Protein AF-A0A2V8C4V2-F1 (afdb_monomer_lite)

Foldseek 3Di:
DDDDDDDDDDDDPPPDDPVVVVVDDCVLVVLLVVLLVVLVCCVVVCVVVVVLVVLCVVLVVQCAQALSNLLSLLQSLLVQLQVSLELCSSLVSNLVVLLVSCVVVVWQSVLSSVSSSLSLVQALDQSSDSVSSVCVVVPVDHSVCSNVVSVVSSVVSSVVSSCCRNPPQVVVPHGD

Sequence (176 aa):
MVEGRDSRRGADVGVLDADDVRKINYLPIFFVAAAVSLSNVLAQSKALDVLTTILFNWIQPFIGTGWMSALVLYWAAFLYHIVIGNEIAMLATSIPPLMTYAKQHAIDPLALGMIWTFGAGPKIFMYESAVLVVGYSYGYFDNKDLLKVGALLSIVTALILLVLVPFYWPLIGLGR

Secondary structure (DSSP, 8-state):
---------SS--TT--TTGGGGS--HHHHHHHHHHHHHHHHHHTTHHHHHHHHHHHHHGGG-SSSHHHHHHHHHHHHHHHHHH--HHHHHHHHHHHHHHHHHHTT--HHHHHHHHHHHTS--SSGGG-HHHHHHHHTTS--HHHHHHHHHHHHHHHHHHHHHIIIIIGGGGT---

Structure (mmCIF, N/CA/C/O backbone):
data_AF-A0A2V8C4V2-F1
#
_entry.id   AF-A0A2V8C4V2-F1
#
loop_
_atom_site.group_PDB
_atom_site.id
_atom_site.type_symbol
_atom_site.label_atom_id
_atom_site.label_alt_id
_atom_site.label_comp_id
_atom_site.label_asym_id
_atom_site.label_entity_id
_atom_site.label_seq_id
_atom_site.pdbx_PDB_ins_code
_atom_site.Cartn_x
_atom_site.Cartn_y
_atom_site.Cartn_z
_atom_site.occupancy
_atom_site.B_iso_or_equiv
_atom_site.auth_seq_id
_atom_site.auth_comp_id
_atom_site.auth_asym_id
_atom_site.auth_atom_id
_atom_site.pdbx_PDB_model_num
ATOM 1 N N . MET A 1 1 ? 48.054 -35.249 -36.873 1.00 37.78 1 MET A N 1
ATOM 2 C CA . MET A 1 1 ? 49.250 -34.947 -36.064 1.00 37.78 1 MET A CA 1
ATOM 3 C C . MET A 1 1 ? 48.856 -33.833 -35.104 1.00 37.78 1 MET A C 1
ATOM 5 O O . MET A 1 1 ? 48.599 -32.744 -35.586 1.00 37.78 1 MET A O 1
ATOM 9 N N . VAL A 1 2 ? 48.728 -34.183 -33.812 1.00 41.31 2 VAL A N 1
ATOM 10 C CA . VAL A 1 2 ? 48.648 -33.319 -32.605 1.00 41.31 2 VAL A CA 1
ATOM 11 C C . VAL A 1 2 ? 47.441 -32.358 -32.558 1.00 41.31 2 VAL A C 1
ATOM 13 O O . VAL A 1 2 ? 47.410 -31.355 -33.252 1.00 41.31 2 VAL A O 1
ATOM 16 N N . GLU A 1 3 ? 46.309 -32.693 -31.932 1.00 43.81 3 GLU A N 1
ATOM 17 C CA . GLU A 1 3 ? 46.037 -32.783 -30.480 1.00 43.81 3 GLU A CA 1
ATOM 18 C C . GLU A 1 3 ? 46.341 -31.494 -29.696 1.00 43.81 3 GLU A C 1
ATOM 20 O O . GLU A 1 3 ? 47.487 -31.121 -29.489 1.00 43.81 3 GLU A O 1
ATOM 25 N N . GLY A 1 4 ? 45.278 -30.843 -29.224 1.00 44.47 4 GLY A N 1
ATOM 26 C CA . GLY A 1 4 ? 45.322 -29.702 -28.313 1.00 44.47 4 GLY A CA 1
ATOM 27 C C . GLY A 1 4 ? 44.009 -29.607 -27.547 1.00 44.47 4 GLY A C 1
ATOM 28 O O . GLY A 1 4 ? 43.216 -28.695 -27.757 1.00 44.47 4 GLY A O 1
ATOM 29 N N . ARG A 1 5 ? 43.743 -30.630 -26.730 1.00 50.38 5 ARG A N 1
ATOM 30 C CA . ARG A 1 5 ? 42.609 -30.707 -25.809 1.00 50.38 5 ARG A CA 1
ATOM 31 C C . ARG A 1 5 ? 42.924 -29.909 -24.535 1.00 50.38 5 ARG A C 1
ATOM 33 O O . ARG A 1 5 ? 43.974 -30.115 -23.943 1.00 50.38 5 ARG A O 1
ATOM 40 N N . ASP A 1 6 ? 41.926 -29.136 -24.108 1.00 57.12 6 ASP A N 1
ATOM 41 C CA . ASP A 1 6 ? 41.600 -28.740 -22.727 1.00 57.12 6 ASP A CA 1
ATOM 42 C C . ASP A 1 6 ? 42.496 -27.697 -22.020 1.00 57.12 6 ASP A C 1
ATOM 44 O O . ASP A 1 6 ? 43.709 -27.850 -21.908 1.00 57.12 6 ASP A O 1
ATOM 48 N N . SER A 1 7 ? 41.860 -26.645 -21.480 1.00 49.91 7 SER A N 1
ATOM 49 C CA . SER A 1 7 ? 42.026 -26.218 -20.071 1.00 49.91 7 SER A CA 1
ATOM 50 C C . SER A 1 7 ? 41.566 -24.781 -19.777 1.00 49.91 7 SER A C 1
ATOM 52 O O . SER A 1 7 ? 42.335 -23.992 -19.242 1.00 49.91 7 SER A O 1
ATOM 54 N N . ARG A 1 8 ? 40.291 -24.433 -20.013 1.00 51.28 8 ARG A N 1
ATOM 55 C CA . ARG A 1 8 ? 39.586 -23.429 -19.177 1.00 51.28 8 ARG A CA 1
ATOM 56 C C . ARG A 1 8 ? 38.126 -23.824 -18.983 1.00 51.28 8 ARG A C 1
ATOM 58 O O . ARG A 1 8 ? 37.210 -23.256 -19.555 1.00 51.28 8 ARG A O 1
ATOM 65 N N . ARG A 1 9 ? 37.941 -24.856 -18.160 1.00 56.09 9 ARG A N 1
ATOM 66 C CA . ARG A 1 9 ? 36.661 -25.201 -17.542 1.00 56.09 9 ARG A CA 1
ATOM 67 C C . ARG A 1 9 ? 36.330 -24.150 -16.486 1.00 56.09 9 ARG A C 1
ATOM 69 O O . ARG A 1 9 ? 37.099 -23.980 -15.543 1.00 56.09 9 ARG A O 1
ATOM 76 N N . GLY A 1 10 ? 35.183 -23.497 -16.630 1.00 45.41 10 GLY A N 1
ATOM 77 C CA . GLY A 1 10 ? 34.628 -22.623 -15.602 1.00 45.41 10 GLY A CA 1
ATOM 78 C C . GLY A 1 10 ? 33.383 -21.880 -16.077 1.00 45.41 10 GLY A C 1
ATOM 79 O O . GLY A 1 10 ? 33.480 -20.703 -16.376 1.00 45.41 10 GLY A O 1
ATOM 80 N N . ALA A 1 11 ? 32.240 -22.576 -16.089 1.00 49.97 11 ALA A N 1
ATOM 81 C CA . ALA A 1 11 ? 30.874 -22.037 -16.208 1.00 49.97 11 ALA A CA 1
ATOM 82 C C . ALA A 1 11 ? 30.272 -21.707 -17.597 1.00 49.97 11 ALA A C 1
ATOM 84 O O . ALA A 1 11 ? 29.218 -21.082 -17.638 1.00 49.97 11 ALA A O 1
ATOM 85 N N . ASP A 1 12 ? 30.806 -22.210 -18.714 1.00 47.91 12 ASP A N 1
ATOM 86 C CA . ASP A 1 12 ? 30.166 -22.020 -20.030 1.00 47.91 12 ASP A CA 1
ATOM 87 C C . ASP A 1 12 ? 29.252 -23.195 -20.411 1.00 47.91 12 ASP A C 1
ATOM 89 O O . ASP A 1 12 ? 29.639 -24.118 -21.131 1.00 47.91 12 ASP A O 1
ATOM 93 N N . VAL A 1 13 ? 27.990 -23.151 -19.980 1.00 59.25 13 VAL A N 1
ATOM 94 C CA . VAL A 1 13 ? 26.931 -23.665 -20.860 1.00 59.25 13 VAL A CA 1
ATOM 95 C C . VAL A 1 13 ? 26.786 -22.570 -21.917 1.00 59.25 13 VAL A C 1
ATOM 97 O O . VAL A 1 13 ? 26.199 -21.539 -21.614 1.00 59.25 13 VAL A O 1
ATOM 100 N N . GLY A 1 14 ? 27.420 -22.733 -23.087 1.00 60.81 14 GLY A N 1
ATOM 101 C CA . GLY A 1 14 ? 27.550 -21.728 -24.161 1.00 60.81 14 GLY A CA 1
ATOM 102 C C . GLY A 1 14 ? 26.227 -21.302 -24.809 1.00 60.81 14 GLY A C 1
ATOM 103 O O . GLY A 1 14 ? 26.003 -21.528 -25.992 1.00 60.81 14 GLY A O 1
ATOM 104 N N . VAL A 1 15 ? 25.335 -20.737 -24.002 1.00 72.25 15 VAL A N 1
ATOM 105 C CA . VAL A 1 15 ? 23.966 -20.328 -24.332 1.00 72.25 15 VAL A CA 1
ATOM 106 C C . VAL A 1 15 ? 23.866 -18.807 -24.427 1.00 72.25 15 VAL A C 1
ATOM 108 O O . VAL A 1 15 ? 22.979 -18.317 -25.113 1.00 72.25 15 VAL A O 1
ATOM 111 N N . LEU A 1 16 ? 24.760 -18.072 -23.756 1.00 74.38 16 LEU A N 1
ATOM 112 C CA . LEU A 1 16 ? 24.800 -16.612 -23.751 1.00 74.38 16 LEU A CA 1
ATOM 113 C C . LEU A 1 16 ? 26.239 -16.127 -23.941 1.00 74.38 16 LEU A C 1
ATOM 115 O O . LEU A 1 16 ? 27.149 -16.633 -23.282 1.00 74.38 16 LEU A O 1
ATOM 119 N N . ASP A 1 17 ? 26.432 -15.137 -24.806 1.00 85.44 17 ASP A N 1
ATOM 120 C CA . ASP A 1 17 ? 27.702 -14.441 -25.006 1.00 85.44 17 ASP A CA 1
ATOM 121 C C . ASP A 1 17 ? 27.648 -12.985 -24.494 1.00 85.44 17 ASP A C 1
ATOM 123 O O . ASP A 1 17 ? 26.621 -12.473 -24.041 1.00 85.44 17 ASP A O 1
ATOM 127 N N . ALA A 1 18 ? 28.789 -12.294 -24.515 1.00 81.75 18 ALA A N 1
ATOM 128 C CA . ALA A 1 18 ? 28.855 -10.894 -24.093 1.00 81.75 18 ALA A CA 1
ATOM 129 C C . ALA A 1 18 ? 28.066 -9.946 -25.021 1.00 81.75 18 ALA A C 1
ATOM 131 O O . ALA A 1 18 ? 27.698 -8.844 -24.604 1.00 81.75 18 ALA A O 1
ATOM 132 N N . ASP A 1 19 ? 27.794 -10.351 -26.263 1.00 82.69 19 ASP A N 1
ATOM 133 C CA . ASP A 1 19 ? 26.998 -9.576 -27.210 1.00 82.69 19 ASP A CA 1
ATOM 134 C C . ASP A 1 19 ? 25.491 -9.698 -26.914 1.00 82.69 19 ASP 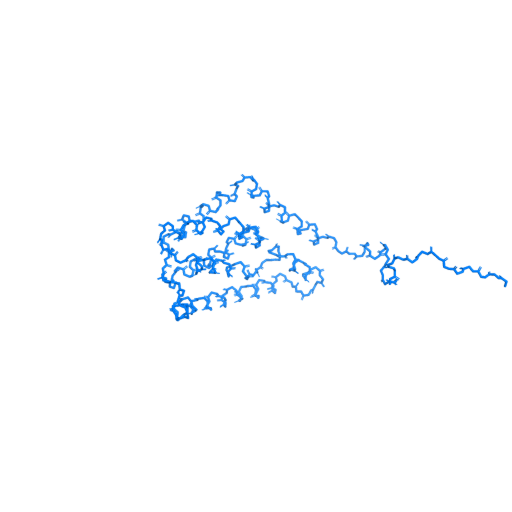A C 1
ATOM 136 O O . ASP A 1 19 ? 24.743 -8.749 -27.173 1.00 82.69 19 ASP A O 1
ATOM 140 N N . ASP A 1 20 ? 25.034 -10.782 -26.280 1.00 83.38 20 ASP A N 1
ATOM 141 C CA . ASP A 1 20 ? 23.652 -10.942 -25.808 1.00 83.38 20 ASP A CA 1
ATOM 142 C C . ASP A 1 20 ? 23.272 -9.924 -24.729 1.00 83.38 20 ASP A C 1
ATOM 144 O O . ASP A 1 20 ? 22.143 -9.430 -24.703 1.00 83.38 20 ASP A O 1
ATOM 148 N N . VAL A 1 21 ? 24.233 -9.510 -23.899 1.00 81.81 21 VAL A N 1
ATOM 149 C CA . VAL A 1 21 ? 24.037 -8.445 -22.902 1.00 81.81 21 VAL A CA 1
ATOM 150 C C . VAL A 1 21 ? 23.628 -7.132 -23.578 1.00 81.81 21 VAL A C 1
ATOM 152 O O . VAL A 1 21 ? 22.799 -6.388 -23.052 1.00 81.81 21 VAL A O 1
ATOM 155 N N . ARG A 1 22 ? 24.128 -6.844 -24.787 1.00 81.75 22 ARG A N 1
ATOM 156 C CA . ARG A 1 22 ? 23.751 -5.626 -25.530 1.00 81.75 22 ARG A CA 1
ATOM 157 C C . ARG A 1 22 ? 22.308 -5.648 -26.039 1.00 81.75 22 ARG A C 1
ATOM 159 O O . ARG A 1 22 ? 21.782 -4.590 -26.368 1.00 81.75 22 ARG A O 1
ATOM 166 N N . LYS A 1 23 ? 21.670 -6.821 -26.099 1.00 83.69 23 LYS A N 1
ATOM 167 C CA . LYS A 1 23 ? 20.286 -6.995 -26.574 1.00 83.69 23 LYS A CA 1
ATOM 168 C C . LYS A 1 23 ? 19.247 -6.764 -25.470 1.00 83.69 23 LYS A C 1
ATOM 170 O O . LYS A 1 23 ? 18.054 -6.727 -25.760 1.00 83.69 23 LYS A O 1
ATOM 175 N N . ILE A 1 24 ? 19.678 -6.606 -24.216 1.00 84.81 24 ILE A N 1
ATOM 176 C CA . ILE A 1 24 ? 18.788 -6.336 -23.083 1.00 84.81 24 ILE A CA 1
ATOM 177 C C . ILE A 1 24 ? 18.182 -4.934 -23.224 1.00 84.81 24 ILE A C 1
ATOM 179 O O . ILE A 1 24 ? 18.874 -3.962 -23.525 1.00 84.81 24 ILE A O 1
ATOM 183 N N . ASN A 1 25 ? 16.883 -4.806 -22.954 1.00 77.8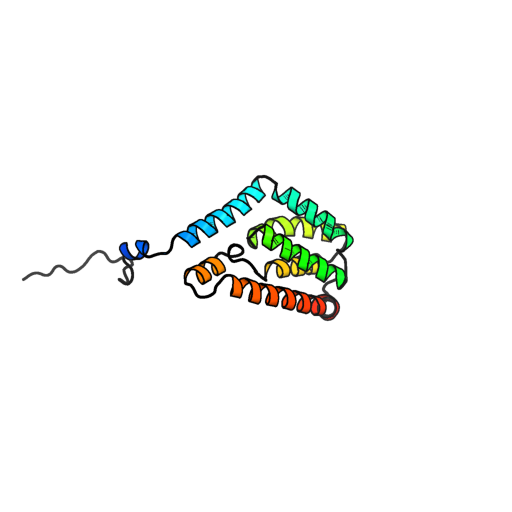1 25 ASN A N 1
ATOM 184 C CA . ASN A 1 25 ? 16.264 -3.498 -22.785 1.00 77.81 25 ASN A CA 1
ATOM 185 C C . ASN A 1 25 ? 16.675 -2.930 -21.418 1.00 77.81 25 ASN A C 1
ATOM 187 O O . ASN A 1 25 ? 16.242 -3.437 -20.386 1.00 77.81 25 ASN A O 1
ATOM 191 N N . TYR A 1 26 ? 17.526 -1.903 -21.405 1.00 83.12 26 TYR A N 1
ATOM 192 C CA . TYR A 1 26 ? 18.060 -1.297 -20.176 1.00 83.12 26 TYR A CA 1
ATOM 193 C C . TYR A 1 26 ? 17.147 -0.244 -19.550 1.00 83.12 26 TYR A C 1
ATOM 195 O O . TYR A 1 26 ? 17.257 0.043 -18.358 1.00 83.12 26 TYR A O 1
ATOM 203 N N . LEU A 1 27 ? 16.232 0.328 -20.334 1.00 76.19 27 LEU A N 1
ATOM 204 C CA . LEU A 1 27 ? 15.267 1.321 -19.859 1.00 76.19 27 LEU A CA 1
ATOM 205 C C . LEU A 1 27 ? 14.504 0.896 -18.581 1.00 76.19 27 LEU A C 1
ATOM 207 O O . LEU A 1 27 ? 14.402 1.712 -17.665 1.00 76.19 27 LEU A O 1
ATOM 211 N N . PRO A 1 28 ? 14.029 -0.356 -18.448 1.00 69.81 28 PRO A N 1
ATOM 212 C CA . PRO A 1 28 ? 13.308 -0.839 -17.274 1.00 69.81 28 PRO A CA 1
ATOM 213 C C . PRO A 1 28 ? 14.205 -0.882 -16.034 1.00 69.81 28 PRO A C 1
ATOM 215 O O . PRO A 1 28 ? 13.774 -0.532 -14.940 1.00 69.81 28 PRO A O 1
ATOM 218 N N . ILE A 1 29 ? 15.476 -1.258 -16.214 1.00 78.56 29 ILE A N 1
ATOM 219 C CA . ILE A 1 29 ? 16.474 -1.320 -15.140 1.00 78.56 29 ILE A CA 1
ATOM 220 C C . ILE A 1 29 ? 16.713 0.084 -14.578 1.00 78.56 29 ILE A C 1
ATOM 222 O O . ILE A 1 29 ? 16.630 0.286 -13.367 1.00 78.56 29 ILE A O 1
ATOM 226 N N . PHE A 1 30 ? 16.950 1.068 -15.450 1.00 82.56 30 PHE A N 1
ATOM 227 C CA . PHE A 1 30 ? 17.148 2.457 -15.029 1.00 82.56 30 PHE A CA 1
ATOM 228 C C . PHE A 1 30 ? 15.894 3.062 -14.400 1.00 82.56 30 PHE A C 1
ATOM 230 O O . PHE A 1 30 ? 15.998 3.779 -13.408 1.00 82.56 30 PHE A O 1
ATOM 237 N N . PHE A 1 31 ? 14.717 2.753 -14.940 1.00 75.31 31 PHE A N 1
ATOM 238 C CA . PHE A 1 31 ? 13.453 3.241 -14.405 1.00 75.31 31 PHE A CA 1
ATOM 239 C C . PHE A 1 31 ? 13.182 2.715 -12.990 1.00 75.31 31 PHE A C 1
ATOM 241 O O . PHE A 1 31 ? 12.903 3.509 -12.093 1.00 75.31 31 PHE A O 1
ATOM 248 N N . VAL A 1 32 ? 13.340 1.404 -12.760 1.00 72.06 32 VAL A N 1
ATOM 249 C CA . VAL A 1 32 ? 13.207 0.806 -11.419 1.00 72.06 32 VAL A CA 1
ATOM 250 C C . VAL A 1 32 ? 14.240 1.398 -10.467 1.00 72.06 32 VAL A C 1
ATOM 252 O O . VAL A 1 32 ? 13.887 1.806 -9.364 1.00 72.06 32 VAL A O 1
ATOM 255 N N . ALA A 1 33 ? 15.504 1.488 -10.889 1.00 79.00 33 ALA A N 1
ATOM 256 C CA . ALA A 1 33 ? 16.559 2.059 -10.060 1.00 79.00 33 ALA A CA 1
ATOM 257 C C . ALA A 1 33 ? 16.248 3.510 -9.659 1.00 79.00 33 ALA A C 1
ATOM 259 O O . ALA A 1 33 ? 16.424 3.872 -8.497 1.00 79.00 33 ALA A O 1
ATOM 260 N N . ALA A 1 34 ? 15.739 4.326 -10.586 1.00 79.75 34 ALA A N 1
ATOM 261 C CA . ALA A 1 34 ? 15.345 5.705 -10.319 1.00 79.75 34 ALA A CA 1
ATOM 262 C C . ALA A 1 34 ? 14.130 5.798 -9.382 1.00 79.75 34 ALA A C 1
ATOM 264 O O . ALA A 1 34 ? 14.175 6.569 -8.425 1.00 79.75 34 ALA A O 1
ATOM 265 N N . ALA A 1 35 ? 13.082 5.001 -9.615 1.00 69.88 35 ALA A N 1
ATOM 266 C CA . ALA A 1 35 ? 11.884 4.981 -8.774 1.00 69.88 35 ALA A CA 1
ATOM 267 C C . ALA A 1 35 ? 12.219 4.566 -7.331 1.00 69.88 35 ALA A C 1
ATOM 269 O O . ALA A 1 35 ? 11.901 5.290 -6.392 1.00 69.88 35 ALA A O 1
ATOM 270 N N . VAL A 1 36 ? 12.962 3.467 -7.156 1.00 74.81 36 VAL A N 1
ATOM 271 C CA . VAL A 1 36 ? 13.407 2.989 -5.835 1.00 74.81 36 VAL A CA 1
ATOM 272 C C . VAL A 1 36 ? 14.346 3.996 -5.165 1.00 74.81 36 VAL A C 1
ATOM 274 O O . VAL A 1 36 ? 14.244 4.240 -3.962 1.00 74.81 36 VAL A O 1
ATOM 277 N N . SER A 1 37 ? 15.256 4.610 -5.928 1.00 80.88 37 SER A N 1
ATOM 278 C CA . SER A 1 37 ? 16.152 5.649 -5.413 1.00 80.88 37 SER A CA 1
ATOM 279 C C . SER A 1 37 ? 15.376 6.869 -4.913 1.00 80.88 37 SER A C 1
ATOM 281 O O . SER A 1 37 ? 15.646 7.347 -3.813 1.00 80.88 37 SER A O 1
ATOM 283 N N . LEU A 1 38 ? 14.363 7.330 -5.655 1.00 80.12 38 LEU A N 1
ATOM 284 C CA . LEU A 1 38 ? 13.499 8.431 -5.231 1.00 80.12 38 LEU A CA 1
ATOM 285 C C . LEU A 1 38 ? 12.795 8.107 -3.907 1.00 80.12 38 LEU A C 1
ATOM 287 O O . LEU A 1 38 ? 12.855 8.920 -2.984 1.00 80.12 38 LEU A O 1
ATOM 291 N N . SER A 1 39 ? 12.211 6.913 -3.767 1.00 69.19 39 SER A N 1
ATOM 292 C CA . SER A 1 39 ? 11.591 6.473 -2.507 1.00 69.19 39 SER A CA 1
ATOM 293 C C . SER A 1 39 ? 12.596 6.477 -1.343 1.00 69.19 39 SER A C 1
ATOM 295 O O . SER A 1 39 ? 12.273 6.928 -0.243 1.00 69.19 39 SER A O 1
ATOM 297 N N . ASN A 1 40 ? 13.842 6.054 -1.583 1.00 73.94 40 ASN A N 1
ATOM 298 C CA . ASN A 1 40 ? 14.908 6.071 -0.576 1.00 73.94 40 ASN A CA 1
ATOM 299 C C . ASN A 1 40 ? 15.361 7.492 -0.209 1.00 73.94 40 ASN A C 1
ATOM 301 O O . ASN A 1 40 ? 15.616 7.770 0.963 1.00 73.94 40 ASN A O 1
ATOM 305 N N . VAL A 1 41 ? 15.438 8.408 -1.177 1.00 83.31 41 VAL A N 1
ATOM 306 C CA . VAL A 1 41 ? 15.738 9.825 -0.920 1.00 83.31 41 VAL A CA 1
ATOM 307 C C . VAL A 1 41 ? 14.626 10.460 -0.089 1.00 83.31 41 VAL A C 1
ATOM 309 O O . VAL A 1 41 ? 14.915 11.186 0.865 1.00 83.31 41 VAL A O 1
ATOM 312 N N . LEU A 1 42 ? 13.357 10.156 -0.380 1.00 75.19 42 LEU A N 1
ATOM 313 C CA . LEU A 1 42 ? 12.233 10.606 0.442 1.00 75.19 42 LEU A CA 1
ATOM 314 C C . LEU A 1 42 ? 12.363 10.093 1.886 1.00 75.19 42 LEU A C 1
ATOM 316 O O . LEU A 1 42 ? 12.069 10.836 2.824 1.00 75.19 42 LEU A O 1
ATOM 320 N N . ALA A 1 43 ? 12.825 8.851 2.073 1.00 72.00 43 ALA A N 1
ATOM 321 C CA . ALA A 1 43 ? 13.058 8.275 3.397 1.00 72.00 43 ALA A CA 1
ATOM 322 C C . ALA A 1 43 ? 14.176 9.004 4.149 1.00 72.00 43 ALA A C 1
ATOM 324 O O . ALA A 1 43 ? 13.986 9.452 5.277 1.00 72.00 43 ALA A O 1
ATOM 325 N N . GLN A 1 44 ? 15.332 9.177 3.506 1.00 79.38 44 GLN A N 1
ATOM 326 C CA . GLN A 1 44 ? 16.508 9.804 4.117 1.00 79.38 44 GLN A CA 1
ATOM 327 C C . GLN A 1 44 ? 16.301 11.294 4.414 1.00 79.38 44 GLN A C 1
ATOM 329 O O . GLN A 1 44 ? 16.805 11.804 5.412 1.00 79.38 44 GLN A O 1
ATOM 334 N N . SER A 1 45 ? 15.540 11.994 3.572 1.00 84.44 45 SER A N 1
ATOM 335 C CA . SER A 1 45 ? 15.246 13.425 3.732 1.00 84.44 45 SER A CA 1
ATOM 336 C C . SER A 1 45 ? 14.180 13.733 4.789 1.00 84.44 45 SER A C 1
ATOM 338 O O . SER A 1 45 ? 13.875 14.905 5.005 1.00 84.44 45 SER A O 1
ATOM 340 N N . LYS A 1 46 ? 13.592 12.714 5.434 1.00 81.25 46 LYS A N 1
ATOM 341 C CA . LYS A 1 46 ? 12.411 12.830 6.311 1.00 81.25 46 LYS A CA 1
ATOM 342 C C . LYS A 1 46 ? 11.153 13.376 5.628 1.00 81.25 46 LYS A C 1
ATOM 344 O O . LYS A 1 46 ? 10.152 13.632 6.296 1.00 81.25 46 LYS A O 1
ATOM 349 N N . ALA A 1 47 ? 11.150 13.509 4.302 1.00 78.12 47 ALA A N 1
ATOM 350 C CA . ALA A 1 47 ? 9.934 13.815 3.556 1.00 78.12 47 ALA A CA 1
ATOM 351 C C . ALA A 1 47 ? 8.882 12.709 3.753 1.00 78.12 47 ALA A C 1
ATOM 353 O O . ALA A 1 47 ? 7.694 13.009 3.881 1.00 78.12 47 ALA A O 1
ATOM 354 N N . LEU A 1 48 ? 9.322 11.446 3.870 1.00 71.25 48 LEU A N 1
ATOM 355 C CA . LEU A 1 48 ? 8.440 10.347 4.267 1.00 71.25 48 LEU A CA 1
ATOM 356 C C . LEU A 1 48 ? 7.850 10.549 5.657 1.00 71.25 48 LEU A C 1
ATOM 358 O O . LEU A 1 48 ? 6.666 10.283 5.816 1.00 71.25 48 LEU A O 1
ATOM 362 N N . ASP A 1 49 ? 8.601 11.042 6.642 1.00 74.31 49 ASP A N 1
ATOM 363 C CA . ASP A 1 49 ? 8.071 11.267 7.994 1.00 74.31 49 ASP A CA 1
ATOM 364 C C . ASP A 1 49 ? 6.927 12.289 7.968 1.00 74.31 49 ASP A C 1
ATOM 366 O O . ASP A 1 49 ? 5.889 12.077 8.596 1.00 74.31 49 ASP A O 1
ATOM 370 N N . VAL A 1 50 ? 7.073 13.365 7.187 1.00 81.50 50 VAL A N 1
ATOM 371 C CA . VAL A 1 50 ? 6.025 14.382 7.004 1.00 81.50 50 VAL A CA 1
ATOM 372 C C . VAL A 1 50 ? 4.802 13.789 6.304 1.00 81.50 50 VAL A C 1
ATOM 374 O O . VAL A 1 50 ? 3.687 13.921 6.808 1.00 81.50 50 VAL A O 1
ATOM 377 N N . LEU A 1 51 ? 5.001 13.102 5.174 1.00 77.25 51 LEU A N 1
ATOM 378 C CA . LEU A 1 51 ? 3.921 12.477 4.404 1.00 77.25 51 LEU A CA 1
ATOM 379 C C . LEU A 1 51 ? 3.157 11.448 5.249 1.00 77.25 51 LEU A C 1
ATOM 381 O O . LEU A 1 51 ? 1.927 11.433 5.269 1.00 77.25 51 LEU A O 1
ATOM 385 N N . THR A 1 52 ? 3.902 10.627 5.984 1.00 74.56 52 THR A N 1
ATOM 386 C CA . THR A 1 52 ? 3.369 9.614 6.892 1.00 74.56 52 THR A CA 1
ATOM 387 C C . THR A 1 52 ? 2.601 10.286 8.021 1.00 74.56 52 THR A C 1
ATOM 389 O O . THR A 1 52 ? 1.457 9.930 8.250 1.00 74.56 52 THR A O 1
ATOM 392 N N . THR A 1 53 ? 3.141 11.324 8.662 1.00 80.56 53 THR A N 1
ATOM 393 C CA . THR A 1 53 ? 2.436 12.051 9.733 1.00 80.56 53 THR A CA 1
ATOM 394 C C . THR A 1 53 ? 1.118 12.659 9.249 1.00 80.56 53 THR A C 1
ATOM 396 O O . THR A 1 53 ? 0.099 12.530 9.924 1.00 80.56 53 THR A O 1
ATOM 399 N N . ILE A 1 54 ? 1.105 13.283 8.066 1.00 84.00 54 ILE A N 1
ATOM 400 C CA . ILE A 1 54 ? -0.118 13.846 7.473 1.00 84.00 54 ILE A CA 1
ATOM 401 C C . ILE A 1 54 ? -1.154 12.745 7.239 1.00 84.00 54 ILE A C 1
ATOM 403 O O . ILE A 1 54 ? -2.307 12.897 7.644 1.00 84.00 54 ILE A O 1
ATOM 407 N N . LEU A 1 55 ? -0.744 11.637 6.618 1.00 81.69 55 LEU A N 1
ATOM 408 C CA . LEU A 1 55 ? -1.622 10.498 6.367 1.00 81.69 55 LEU A CA 1
ATOM 409 C C . LEU A 1 55 ? -2.175 9.923 7.674 1.00 81.69 55 LEU A C 1
ATOM 411 O O . LEU A 1 55 ? -3.376 9.694 7.783 1.00 81.69 55 LEU A O 1
ATOM 415 N N . PHE A 1 56 ? -1.311 9.738 8.672 1.00 83.12 56 PHE A N 1
ATOM 416 C CA . PHE A 1 56 ? -1.681 9.228 9.986 1.00 83.12 56 PHE A CA 1
ATOM 417 C C . PHE A 1 56 ? -2.717 10.114 10.672 1.00 83.12 56 PHE A C 1
ATOM 419 O O . PHE A 1 56 ? -3.739 9.601 11.120 1.00 83.12 56 PHE A O 1
ATOM 426 N N . ASN A 1 57 ? -2.517 11.432 10.685 1.00 85.12 57 ASN A N 1
ATOM 427 C CA . ASN A 1 57 ? -3.477 12.372 11.270 1.00 85.12 57 ASN A CA 1
ATOM 428 C C . ASN A 1 57 ? -4.869 12.265 10.625 1.00 85.12 57 ASN A C 1
ATOM 430 O O . ASN A 1 57 ? -5.879 12.455 11.300 1.00 85.12 57 ASN A O 1
ATOM 434 N N . TRP A 1 58 ? -4.930 11.943 9.330 1.00 83.62 58 TRP A N 1
ATOM 435 C CA . TRP A 1 58 ? -6.187 11.738 8.610 1.00 83.62 58 TRP A CA 1
ATOM 436 C C . TRP A 1 58 ? -6.871 10.412 8.940 1.00 83.62 58 TRP A C 1
ATOM 438 O O . TRP A 1 58 ? -8.096 10.372 9.029 1.00 83.62 58 TRP A O 1
ATOM 448 N N . ILE A 1 59 ? -6.111 9.326 9.109 1.00 87.38 59 ILE A N 1
ATOM 449 C CA . ILE A 1 59 ? -6.689 7.996 9.357 1.00 87.38 59 ILE A CA 1
ATOM 450 C C . ILE A 1 59 ? -7.017 7.756 10.826 1.00 87.38 59 ILE A C 1
ATOM 452 O O . ILE A 1 59 ? -7.989 7.060 11.102 1.00 87.38 59 ILE A O 1
ATOM 456 N N . GLN A 1 60 ? -6.252 8.336 11.758 1.00 8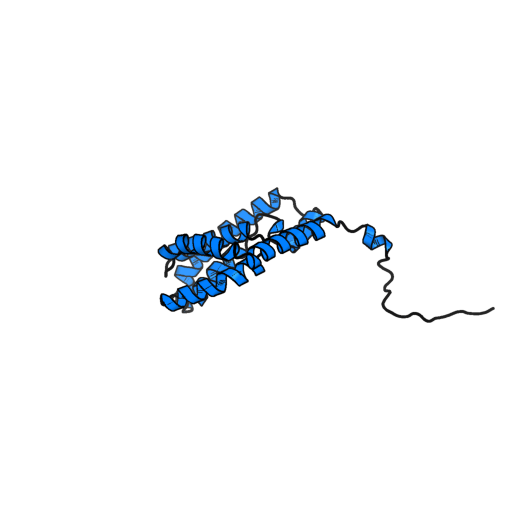5.12 60 GLN A N 1
ATOM 457 C CA . GLN A 1 60 ? -6.369 8.116 13.205 1.00 85.12 60 GLN A CA 1
ATOM 458 C C . GLN A 1 60 ? -7.806 8.181 13.748 1.00 85.12 60 GLN A C 1
ATOM 460 O O . GLN A 1 60 ? -8.174 7.274 14.492 1.00 85.12 60 GLN A O 1
ATOM 465 N N . PRO A 1 61 ? -8.657 9.156 13.363 1.00 85.06 61 PRO A N 1
ATOM 466 C CA . PRO A 1 61 ? -10.040 9.228 13.847 1.00 85.06 61 PRO A CA 1
ATOM 467 C C . PRO A 1 61 ? -10.901 8.014 13.476 1.00 85.06 61 PRO A C 1
ATOM 469 O O . PRO A 1 61 ? -11.942 7.780 14.085 1.00 85.06 61 PRO A O 1
ATOM 472 N N . PHE A 1 62 ? -10.487 7.261 12.459 1.00 84.75 62 PHE A N 1
ATOM 473 C CA . PHE A 1 62 ? -11.205 6.112 11.923 1.00 84.75 62 PHE A CA 1
ATOM 474 C C . PHE A 1 62 ? -10.568 4.779 12.325 1.00 84.75 62 PHE A C 1
ATOM 476 O O . PHE A 1 62 ? -11.137 3.728 12.023 1.00 84.75 62 PHE A O 1
ATOM 483 N N . ILE A 1 63 ? -9.413 4.801 13.000 1.00 82.00 63 ILE A N 1
ATOM 484 C CA . ILE A 1 63 ? -8.757 3.588 13.480 1.00 82.00 63 ILE A CA 1
ATOM 485 C C . ILE A 1 63 ? -9.491 3.090 14.730 1.00 82.00 63 ILE A C 1
ATOM 487 O O . ILE A 1 63 ? -9.509 3.735 15.773 1.00 82.00 63 ILE A O 1
ATOM 491 N N . GLY A 1 64 ? -10.068 1.898 14.622 1.00 74.56 64 GLY A N 1
ATOM 492 C CA . GLY A 1 64 ? -10.736 1.194 15.714 1.00 74.56 64 GLY A CA 1
ATOM 493 C C . GLY A 1 64 ? -11.114 -0.231 15.315 1.00 74.56 64 GLY A C 1
ATOM 494 O O . GLY A 1 64 ? -10.574 -0.784 14.353 1.00 74.56 64 GLY A O 1
ATOM 495 N N . THR A 1 65 ? -12.074 -0.822 16.021 1.00 62.81 65 THR A N 1
ATOM 496 C CA . THR A 1 65 ? -12.583 -2.175 15.764 1.00 62.81 65 THR A CA 1
ATOM 497 C C . THR A 1 65 ? -13.908 -2.100 15.005 1.00 62.81 65 THR A C 1
ATOM 499 O O . THR A 1 65 ? -14.995 -2.023 15.570 1.00 62.81 65 THR A O 1
ATOM 502 N N . GLY A 1 66 ? -13.835 -2.059 13.674 1.00 74.62 66 GLY A N 1
ATOM 503 C CA . GLY A 1 66 ? -15.037 -2.009 12.847 1.00 74.62 66 GLY A CA 1
ATOM 504 C C . GLY A 1 66 ? -14.758 -2.042 11.351 1.00 74.62 66 GLY A C 1
ATOM 505 O O . GLY A 1 66 ? -13.640 -1.812 10.895 1.00 74.62 66 GLY A O 1
ATOM 506 N N . TRP A 1 67 ? -15.809 -2.289 10.573 1.00 81.25 67 TRP A N 1
ATOM 507 C CA . TRP A 1 67 ? -15.749 -2.323 9.108 1.00 81.25 67 TRP A CA 1
ATOM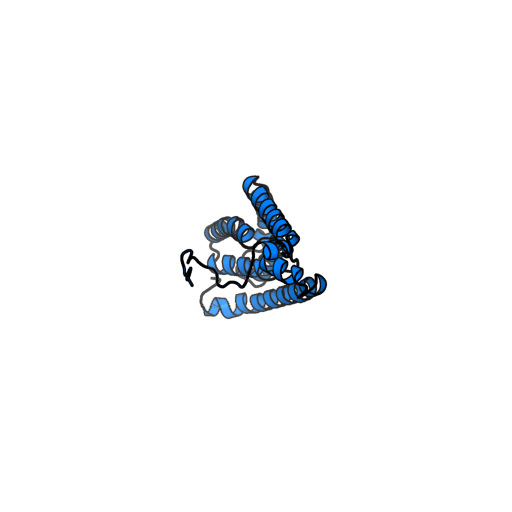 508 C C . TRP A 1 67 ? -15.254 -0.995 8.505 1.00 81.25 67 TRP A C 1
ATOM 510 O O . TRP A 1 67 ? -14.542 -0.997 7.504 1.00 81.25 67 TRP A O 1
ATOM 520 N N . MET A 1 68 ? -15.568 0.137 9.149 1.00 85.31 68 MET A N 1
ATOM 521 C CA . MET A 1 68 ? -15.109 1.462 8.720 1.00 85.31 68 MET A CA 1
ATOM 522 C C . MET A 1 68 ? -13.594 1.631 8.894 1.00 85.31 68 MET A C 1
ATOM 524 O O . MET A 1 68 ? -12.939 2.162 8.003 1.00 85.31 68 MET A O 1
ATOM 528 N N . SER A 1 69 ? -13.029 1.099 9.983 1.00 86.81 69 SER A N 1
ATOM 529 C CA . SER A 1 69 ? -11.577 1.067 10.214 1.00 86.81 69 SER A CA 1
ATOM 530 C C . SER A 1 69 ? -10.872 0.256 9.128 1.00 86.81 69 SER A C 1
ATOM 532 O O . SER A 1 69 ? -9.910 0.732 8.531 1.00 86.81 69 SER A O 1
ATOM 534 N N . ALA A 1 70 ? -11.415 -0.918 8.782 1.00 90.00 70 ALA A N 1
ATOM 535 C CA . ALA A 1 70 ? -10.873 -1.755 7.714 1.00 90.00 70 ALA A CA 1
ATOM 536 C C . ALA A 1 70 ? -10.833 -1.040 6.359 1.00 90.00 70 ALA A C 1
ATOM 538 O O . ALA A 1 70 ? -9.805 -1.063 5.686 1.00 90.00 70 ALA A O 1
ATOM 539 N N . LEU A 1 71 ? -11.927 -0.373 5.977 1.00 92.12 71 LEU A N 1
ATOM 540 C CA . LEU A 1 71 ? -11.998 0.373 4.721 1.00 92.12 71 LEU A CA 1
ATOM 541 C C . LEU A 1 71 ? -11.028 1.554 4.692 1.00 92.12 71 LEU A C 1
ATOM 543 O O . LEU A 1 71 ? -10.304 1.717 3.711 1.00 92.12 71 LEU A O 1
ATOM 547 N N . VAL A 1 72 ? -11.011 2.373 5.747 1.00 92.31 72 VAL A N 1
ATOM 548 C CA . VAL A 1 72 ? -10.163 3.570 5.789 1.00 92.31 72 VAL A CA 1
ATOM 549 C C . VAL A 1 72 ? -8.688 3.183 5.800 1.00 92.31 72 VAL A C 1
ATOM 551 O O . VAL A 1 72 ? -7.925 3.724 5.005 1.00 92.31 72 VAL A O 1
ATOM 554 N N . LEU A 1 73 ? -8.291 2.212 6.628 1.00 92.44 73 LEU A N 1
ATOM 555 C CA . LEU A 1 73 ? -6.911 1.725 6.675 1.00 92.44 73 LEU A CA 1
ATOM 556 C C . LEU A 1 73 ? -6.473 1.131 5.338 1.00 92.44 73 LEU A C 1
ATOM 558 O O . LEU A 1 73 ? -5.386 1.448 4.864 1.00 92.44 73 LEU A O 1
ATOM 562 N N . TYR A 1 74 ? -7.316 0.304 4.718 1.00 95.12 74 TYR A N 1
ATOM 563 C CA . TYR A 1 74 ? -6.997 -0.320 3.440 1.00 95.12 74 TYR A CA 1
ATOM 564 C C . TYR A 1 74 ? -6.806 0.714 2.323 1.00 95.12 74 TYR A C 1
ATOM 566 O O . TYR A 1 74 ? -5.785 0.698 1.635 1.00 95.12 74 TYR A O 1
ATOM 574 N N . TRP A 1 75 ? -7.757 1.637 2.149 1.00 95.12 75 TRP A N 1
ATOM 575 C CA . TRP A 1 75 ? -7.667 2.640 1.086 1.00 95.12 75 TRP A CA 1
ATOM 576 C C . TRP A 1 75 ? -6.558 3.657 1.344 1.00 95.12 75 TRP A C 1
ATOM 578 O O . TRP A 1 75 ? -5.885 4.066 0.400 1.00 95.12 75 TRP A O 1
ATOM 588 N N . ALA A 1 76 ? -6.315 4.028 2.602 1.00 93.06 76 ALA A N 1
ATOM 589 C CA . ALA A 1 76 ? -5.186 4.879 2.955 1.00 93.06 76 ALA A CA 1
ATOM 590 C C . ALA A 1 76 ? -3.847 4.205 2.641 1.00 93.06 76 ALA A C 1
ATOM 592 O O . ALA A 1 76 ? -2.986 4.834 2.029 1.00 93.06 76 ALA A O 1
ATOM 593 N N . ALA A 1 77 ? -3.691 2.927 2.994 1.00 93.69 77 ALA A N 1
ATOM 594 C CA . ALA A 1 77 ? -2.515 2.137 2.650 1.00 93.69 77 ALA A CA 1
ATOM 595 C C . ALA A 1 77 ? -2.327 2.033 1.131 1.00 93.69 77 ALA A C 1
ATOM 597 O O . ALA A 1 77 ? -1.235 2.282 0.631 1.00 93.69 77 ALA A O 1
ATOM 598 N N . PHE A 1 78 ? -3.393 1.737 0.386 1.00 95.00 78 PHE A N 1
ATOM 599 C CA . PHE A 1 78 ? -3.353 1.640 -1.073 1.00 95.00 78 PHE A CA 1
ATOM 600 C C . PHE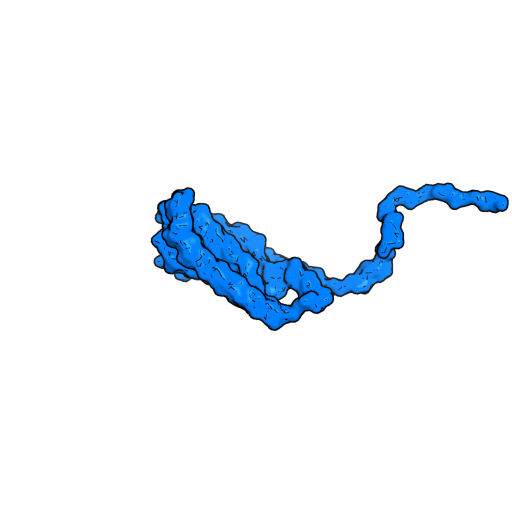 A 1 78 ? -2.942 2.961 -1.741 1.00 95.00 78 PHE A C 1
ATOM 602 O O . PHE A 1 78 ? -2.037 2.988 -2.574 1.00 95.00 78 PHE A O 1
ATOM 609 N N . LEU A 1 79 ? -3.543 4.082 -1.333 1.00 92.12 79 LEU A N 1
ATOM 610 C CA . LEU A 1 79 ? -3.178 5.405 -1.849 1.00 92.12 79 LEU A CA 1
ATOM 611 C C . LEU A 1 79 ? -1.748 5.793 -1.469 1.00 92.12 79 LEU A C 1
ATOM 613 O O . LEU A 1 79 ? -1.014 6.338 -2.291 1.00 92.12 79 LEU A O 1
ATOM 617 N N . TYR A 1 80 ? -1.332 5.488 -0.242 1.00 89.69 80 TYR A N 1
ATOM 618 C CA . TYR A 1 80 ? 0.033 5.733 0.202 1.00 89.69 80 TYR A CA 1
ATOM 619 C C . TYR A 1 80 ? 1.041 4.912 -0.602 1.00 89.69 80 TYR A C 1
ATOM 621 O O . TYR A 1 80 ? 2.055 5.449 -1.039 1.00 89.69 80 TYR A O 1
ATOM 629 N N . HIS A 1 81 ? 0.734 3.645 -0.884 1.00 91.19 81 HIS A N 1
ATOM 630 C CA . HIS A 1 81 ? 1.570 2.784 -1.711 1.00 91.19 81 HIS A CA 1
ATOM 631 C C . HIS A 1 81 ? 1.785 3.355 -3.118 1.00 91.19 81 HIS A C 1
ATOM 633 O O . HIS A 1 81 ? 2.924 3.392 -3.579 1.00 91.19 81 HIS A O 1
ATOM 639 N N . ILE A 1 82 ? 0.737 3.895 -3.751 1.00 89.88 82 ILE A N 1
ATOM 640 C CA . ILE A 1 82 ? 0.844 4.574 -5.053 1.00 89.88 82 ILE A CA 1
ATOM 641 C C . ILE A 1 82 ? 1.834 5.744 -4.984 1.00 89.88 82 ILE A C 1
ATOM 643 O O . ILE A 1 82 ? 2.647 5.918 -5.892 1.00 89.88 82 ILE A O 1
ATOM 647 N N . VAL A 1 83 ? 1.795 6.542 -3.912 1.00 86.00 83 VAL A N 1
ATOM 648 C CA . VAL A 1 83 ? 2.696 7.695 -3.744 1.00 86.00 83 VAL A CA 1
ATOM 649 C C . VAL A 1 83 ? 4.142 7.251 -3.517 1.00 86.00 83 VAL A C 1
ATOM 651 O O . VAL A 1 83 ? 5.057 7.854 -4.073 1.00 86.00 83 VAL A O 1
ATOM 654 N N . ILE A 1 84 ? 4.361 6.204 -2.717 1.00 84.62 84 ILE A N 1
ATOM 655 C CA . ILE A 1 84 ? 5.712 5.704 -2.424 1.00 84.62 84 ILE A CA 1
ATOM 656 C C . ILE A 1 84 ? 6.305 4.936 -3.608 1.00 84.62 84 ILE A C 1
ATOM 658 O O . ILE A 1 84 ? 7.516 4.996 -3.823 1.00 84.62 84 ILE A O 1
ATOM 662 N N . GLY A 1 85 ? 5.476 4.210 -4.359 1.00 83.75 85 GLY A N 1
ATOM 663 C CA . GLY A 1 85 ? 5.889 3.407 -5.507 1.00 83.75 85 GLY A CA 1
ATOM 664 C C . GLY A 1 85 ? 6.739 2.186 -5.161 1.00 83.75 85 GLY A C 1
ATOM 665 O O . GLY A 1 85 ? 7.393 1.640 -6.042 1.00 83.75 85 GLY A O 1
ATOM 666 N N . ASN A 1 86 ? 6.785 1.787 -3.890 1.00 81.12 86 ASN A N 1
ATOM 667 C CA . ASN A 1 86 ? 7.560 0.641 -3.430 1.00 81.12 86 ASN A CA 1
ATOM 668 C C . ASN A 1 86 ? 6.953 0.070 -2.143 1.00 81.12 86 ASN A C 1
ATOM 670 O O . ASN A 1 86 ? 6.857 0.771 -1.129 1.00 81.12 86 ASN A O 1
ATOM 674 N N . GLU A 1 87 ? 6.599 -1.214 -2.166 1.00 85.06 87 GLU A N 1
ATOM 675 C CA . GLU A 1 87 ? 5.945 -1.888 -1.047 1.00 85.06 87 GLU A CA 1
ATOM 676 C C . GLU A 1 87 ? 6.866 -2.028 0.171 1.00 85.06 87 GLU A C 1
ATOM 678 O O . GLU A 1 87 ? 6.432 -1.841 1.306 1.00 85.06 87 GLU A O 1
ATOM 683 N N . ILE A 1 88 ? 8.157 -2.295 -0.044 1.00 81.25 88 ILE A N 1
ATOM 684 C CA . ILE A 1 88 ? 9.131 -2.489 1.037 1.00 81.25 88 ILE A CA 1
ATOM 685 C C . ILE A 1 88 ? 9.361 -1.168 1.767 1.00 81.25 88 ILE A C 1
ATOM 687 O O . ILE A 1 88 ? 9.306 -1.131 2.994 1.00 81.25 88 ILE A O 1
ATOM 691 N N . ALA A 1 89 ? 9.590 -0.084 1.023 1.00 79.69 89 ALA A N 1
ATOM 692 C CA . ALA A 1 89 ? 9.797 1.243 1.588 1.00 79.69 89 ALA A CA 1
ATOM 693 C C . ALA A 1 89 ? 8.553 1.708 2.350 1.00 79.69 89 ALA A C 1
ATOM 695 O O . ALA A 1 89 ? 8.672 2.151 3.489 1.00 79.69 89 ALA A O 1
ATOM 696 N N . MET A 1 90 ? 7.368 1.541 1.753 1.00 86.75 90 MET A N 1
ATOM 697 C CA . MET A 1 90 ? 6.092 1.883 2.374 1.00 86.75 90 MET A CA 1
ATOM 698 C C . MET A 1 90 ? 5.899 1.139 3.698 1.00 86.75 90 MET A C 1
ATOM 700 O O . MET A 1 90 ? 5.647 1.776 4.719 1.00 86.75 90 MET A O 1
ATOM 704 N N . LEU A 1 91 ? 6.063 -0.185 3.722 1.00 87.06 91 LEU A N 1
ATOM 705 C CA . LEU A 1 91 ? 5.868 -0.977 4.938 1.00 87.06 91 LEU A CA 1
ATOM 706 C C . LEU A 1 91 ? 6.943 -0.697 5.994 1.00 87.06 91 LEU A C 1
ATOM 708 O O . LEU A 1 91 ? 6.611 -0.534 7.168 1.00 87.06 91 LEU A O 1
ATOM 712 N N . ALA A 1 92 ? 8.212 -0.589 5.597 1.00 79.56 92 ALA A N 1
ATOM 713 C CA . ALA A 1 92 ? 9.314 -0.344 6.523 1.00 79.56 92 ALA A CA 1
ATOM 714 C C . ALA A 1 92 ? 9.175 0.992 7.269 1.00 79.56 92 ALA A C 1
ATOM 716 O O . ALA A 1 92 ? 9.537 1.072 8.443 1.00 79.56 92 ALA A O 1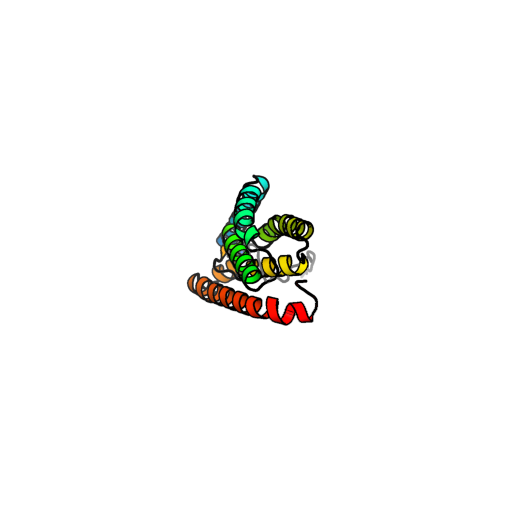
ATOM 717 N N . THR A 1 93 ? 8.637 2.027 6.616 1.00 77.44 93 THR A N 1
ATOM 718 C CA . THR A 1 93 ? 8.483 3.357 7.223 1.00 77.44 93 THR A CA 1
ATOM 719 C C . THR A 1 93 ? 7.167 3.529 7.979 1.00 77.44 93 THR A C 1
ATOM 721 O O . THR A 1 93 ? 7.134 4.238 8.983 1.00 77.44 93 THR A O 1
ATOM 724 N N . SER A 1 94 ? 6.083 2.875 7.546 1.00 83.38 94 SER A N 1
ATOM 725 C CA . SER A 1 94 ? 4.740 3.097 8.108 1.00 83.38 94 SER A CA 1
ATOM 726 C C . SER A 1 94 ? 4.295 2.064 9.149 1.00 83.38 94 SER A C 1
ATOM 728 O O . SER A 1 94 ? 3.523 2.409 10.046 1.00 83.38 94 SER A O 1
ATOM 730 N N . ILE A 1 95 ? 4.800 0.824 9.111 1.00 86.50 95 ILE A N 1
ATOM 731 C CA . ILE A 1 95 ? 4.436 -0.201 10.103 1.00 86.50 95 ILE A CA 1
ATOM 732 C C . ILE A 1 95 ? 4.901 0.175 11.521 1.00 86.50 95 ILE A C 1
ATOM 734 O O . ILE A 1 95 ? 4.079 0.099 12.435 1.00 86.50 95 ILE A O 1
ATOM 738 N N . PRO A 1 96 ? 6.149 0.623 11.775 1.00 83.19 96 PRO A N 1
ATOM 739 C CA . PRO A 1 96 ? 6.574 0.975 13.134 1.00 83.19 96 PRO A CA 1
ATOM 740 C C . PRO A 1 96 ? 5.704 2.041 13.838 1.00 83.19 96 PRO A C 1
ATOM 742 O O . PRO A 1 96 ? 5.289 1.798 14.982 1.00 83.19 96 PRO A O 1
ATOM 745 N N . PRO A 1 97 ? 5.362 3.188 13.210 1.00 81.81 97 PRO A N 1
ATOM 746 C CA . PRO A 1 97 ? 4.448 4.150 13.825 1.00 81.81 97 PRO A CA 1
ATOM 747 C C . PRO A 1 97 ? 3.024 3.592 13.992 1.00 81.81 97 PRO A C 1
ATOM 749 O O . PRO A 1 97 ? 2.403 3.852 15.022 1.00 81.81 97 PRO A O 1
ATOM 752 N N . LEU A 1 98 ? 2.534 2.751 13.068 1.00 85.81 98 LEU A N 1
ATOM 753 C CA . LEU A 1 98 ? 1.235 2.070 13.194 1.00 85.81 98 LEU A CA 1
ATOM 754 C C . LEU A 1 98 ? 1.197 1.152 14.421 1.00 85.81 98 LEU A C 1
ATOM 756 O O . LEU A 1 98 ? 0.236 1.177 15.187 1.00 85.81 98 LEU A O 1
ATOM 760 N N . MET A 1 99 ? 2.256 0.370 14.643 1.00 87.50 99 MET A N 1
ATOM 761 C CA . MET A 1 99 ? 2.350 -0.533 15.796 1.00 87.50 99 MET A CA 1
ATOM 762 C C . MET A 1 99 ? 2.443 0.237 17.113 1.00 87.50 99 MET A C 1
ATOM 764 O O . MET A 1 99 ? 1.898 -0.196 18.128 1.00 87.50 99 MET A O 1
ATOM 768 N N . THR A 1 100 ? 3.131 1.379 17.106 1.00 85.06 100 THR A N 1
ATOM 769 C CA . THR A 1 100 ? 3.228 2.257 18.278 1.00 85.06 100 THR A CA 1
ATOM 770 C C . THR A 1 100 ? 1.862 2.839 18.627 1.00 85.06 100 THR A C 1
ATOM 772 O O . THR A 1 100 ? 1.448 2.760 19.783 1.00 85.06 100 THR A O 1
ATOM 775 N N . TYR A 1 101 ? 1.133 3.335 17.625 1.00 85.31 101 TYR A N 1
ATOM 776 C CA . TYR A 1 101 ? -0.228 3.837 17.790 1.00 85.31 101 TYR A CA 1
ATOM 777 C C . TYR A 1 101 ? -1.174 2.752 18.322 1.00 85.31 101 TYR A C 1
ATOM 779 O O . TYR A 1 101 ? -1.865 2.964 19.316 1.00 85.31 101 TYR A O 1
ATOM 787 N N . ALA A 1 102 ? -1.146 1.555 17.728 1.00 88.38 102 ALA A N 1
ATOM 788 C CA . ALA A 1 102 ? -1.988 0.443 18.161 1.00 88.38 102 ALA A CA 1
ATOM 789 C C . ALA A 1 102 ? -1.774 0.094 19.644 1.00 88.38 102 ALA A C 1
ATOM 791 O O . ALA A 1 102 ? -2.735 -0.020 20.402 1.00 88.38 102 ALA A O 1
ATOM 792 N N . LYS A 1 103 ? -0.511 0.032 20.092 1.00 87.50 103 LYS A N 1
ATOM 793 C CA . LYS A 1 103 ? -0.171 -0.219 21.502 1.00 87.50 103 LYS A CA 1
ATOM 794 C C . LYS A 1 103 ? -0.666 0.879 22.446 1.00 87.50 103 LYS A C 1
ATOM 796 O O . LYS A 1 103 ? -1.129 0.562 23.536 1.00 87.50 103 LYS A O 1
ATOM 801 N N . GLN A 1 104 ? -0.562 2.148 22.051 1.00 87.62 104 GLN A N 1
ATOM 802 C CA . GLN A 1 104 ? -0.989 3.288 22.877 1.00 87.62 104 GLN A CA 1
ATOM 803 C C . GLN A 1 104 ? -2.509 3.351 23.061 1.00 87.62 104 GLN A C 1
ATOM 805 O O . GLN A 1 104 ? -2.982 3.809 24.098 1.00 87.62 104 GLN A O 1
ATOM 810 N N . HIS A 1 105 ? -3.261 2.872 22.072 1.00 86.00 105 HIS A N 1
ATOM 811 C CA . HIS A 1 105 ? -4.720 2.932 22.043 1.00 86.00 105 HIS A CA 1
ATOM 812 C C . HIS A 1 105 ? -5.397 1.578 22.306 1.00 86.00 105 HIS A C 1
ATOM 814 O O . HIS A 1 105 ? -6.603 1.463 22.112 1.00 86.00 105 HIS A O 1
ATOM 820 N N . ALA A 1 106 ? -4.637 0.572 22.760 1.00 85.62 106 ALA A N 1
ATOM 821 C CA . ALA A 1 106 ? -5.120 -0.787 23.024 1.00 85.62 106 ALA A CA 1
ATOM 822 C C . ALA A 1 106 ? -5.882 -1.412 21.834 1.00 85.62 106 ALA A C 1
ATOM 824 O O . ALA A 1 106 ? -6.865 -2.120 22.017 1.00 85.62 106 ALA A O 1
ATOM 825 N N . ILE A 1 107 ? -5.418 -1.137 20.614 1.00 87.56 107 ILE A N 1
ATOM 826 C CA . ILE A 1 107 ? -5.918 -1.740 19.374 1.00 87.56 107 ILE A CA 1
ATOM 827 C C . ILE A 1 107 ? -5.043 -2.950 19.047 1.00 87.56 107 ILE A C 1
ATOM 829 O O . ILE A 1 107 ? -3.824 -2.876 19.202 1.00 87.56 107 ILE A O 1
ATOM 833 N N . ASP A 1 108 ? -5.641 -4.029 18.536 1.00 88.31 108 ASP A N 1
ATOM 834 C CA . ASP A 1 108 ? -4.910 -5.199 18.045 1.00 88.31 108 ASP A CA 1
ATOM 835 C C . ASP A 1 108 ? -3.883 -4.806 16.952 1.00 88.31 108 ASP A C 1
ATOM 837 O O . ASP A 1 108 ? -4.263 -4.484 15.815 1.00 88.31 108 ASP A O 1
ATOM 841 N N . PRO A 1 109 ? -2.568 -4.837 17.259 1.00 88.25 109 PRO A N 1
ATOM 842 C CA . PRO A 1 109 ? -1.533 -4.432 16.316 1.00 88.25 109 PRO A CA 1
ATOM 843 C C . PRO A 1 109 ? -1.420 -5.401 15.135 1.00 88.25 109 PRO A C 1
ATOM 845 O O . PRO A 1 109 ? -1.027 -4.988 14.044 1.00 88.25 109 PRO A O 1
ATOM 848 N N . LEU A 1 110 ? -1.784 -6.675 15.321 1.00 89.81 110 LEU A N 1
ATOM 849 C CA . LEU A 1 110 ? -1.726 -7.672 14.258 1.00 89.81 110 LEU A CA 1
ATOM 850 C C . LEU A 1 110 ? -2.799 -7.388 13.207 1.00 89.81 110 LEU A C 1
ATOM 852 O O . LEU A 1 110 ? -2.471 -7.261 12.028 1.00 89.81 110 LEU A O 1
ATOM 856 N N . ALA A 1 111 ? -4.054 -7.215 13.633 1.00 89.38 111 ALA A N 1
ATOM 857 C CA . ALA A 1 111 ? -5.155 -6.871 12.735 1.00 89.38 111 ALA A CA 1
ATOM 858 C C . ALA A 1 111 ? -4.851 -5.593 11.936 1.00 89.38 111 ALA A C 1
ATOM 860 O O . ALA A 1 111 ? -4.980 -5.566 10.710 1.00 89.38 111 ALA A O 1
ATOM 861 N N . LEU A 1 112 ? -4.374 -4.551 12.618 1.00 90.25 112 LEU A N 1
ATOM 862 C CA . LEU A 1 112 ? -4.038 -3.274 11.999 1.00 90.25 112 LEU A CA 1
ATOM 863 C C . LEU A 1 112 ? -2.894 -3.399 10.976 1.00 90.25 112 LEU A C 1
ATOM 865 O O . LEU A 1 112 ? -3.011 -2.908 9.852 1.00 90.25 112 LEU A O 1
ATOM 869 N N . GLY A 1 113 ? -1.814 -4.102 11.332 1.00 89.81 113 GLY A N 1
ATOM 870 C CA . GLY A 1 113 ? -0.682 -4.341 10.433 1.00 89.81 113 GLY A CA 1
ATOM 871 C C . GLY A 1 113 ? -1.053 -5.194 9.218 1.00 89.81 113 GLY A C 1
ATOM 872 O O . GLY A 1 113 ? -0.593 -4.918 8.108 1.00 89.81 113 GLY A O 1
ATOM 873 N N . MET A 1 114 ? -1.925 -6.190 9.397 1.00 92.38 114 MET A N 1
ATOM 874 C CA . MET A 1 114 ? -2.428 -7.020 8.301 1.00 92.38 114 MET A CA 1
ATOM 875 C C . MET A 1 114 ? -3.234 -6.195 7.297 1.00 92.38 114 MET A C 1
ATOM 877 O O . MET A 1 114 ? -2.921 -6.241 6.108 1.00 92.38 114 MET A O 1
ATOM 881 N N . ILE A 1 115 ? -4.224 -5.413 7.752 1.00 93.31 115 ILE A N 1
ATOM 882 C CA . ILE A 1 115 ? -5.043 -4.555 6.869 1.00 93.31 115 ILE A CA 1
ATOM 883 C C . ILE A 1 115 ? -4.144 -3.608 6.072 1.00 93.31 115 ILE A C 1
ATOM 885 O O . ILE A 1 115 ? -4.290 -3.490 4.855 1.00 93.31 115 ILE A O 1
ATOM 889 N N . TRP A 1 116 ? -3.184 -2.977 6.751 1.00 92.81 116 TRP A N 1
ATOM 890 C CA . TRP A 1 116 ? -2.241 -2.067 6.114 1.00 92.81 116 TRP A CA 1
ATOM 891 C C . TRP A 1 116 ? -1.394 -2.754 5.039 1.00 92.81 116 TRP A C 1
ATOM 893 O O . TRP A 1 116 ? -1.243 -2.241 3.932 1.00 92.81 116 TRP A O 1
ATOM 903 N N . THR A 1 117 ? -0.900 -3.958 5.333 1.00 92.62 117 THR A N 1
ATOM 904 C CA . THR A 1 117 ? -0.097 -4.749 4.393 1.00 92.62 117 THR A CA 1
ATOM 905 C C . THR A 1 117 ? -0.902 -5.158 3.160 1.00 92.62 117 THR A C 1
ATOM 907 O O . THR A 1 117 ? -0.391 -5.081 2.044 1.00 92.62 117 THR A O 1
ATOM 910 N N . PHE A 1 118 ? -2.177 -5.531 3.325 1.00 94.44 118 PHE A N 1
ATOM 911 C CA . PHE A 1 118 ? -3.057 -5.830 2.191 1.00 94.44 118 PHE A CA 1
ATOM 912 C C . PHE A 1 118 ? -3.253 -4.629 1.258 1.00 94.44 118 PHE A C 1
ATOM 914 O O . PHE A 1 118 ? -3.395 -4.827 0.052 1.00 94.44 118 PHE A O 1
ATOM 921 N N . GLY A 1 119 ? -3.210 -3.399 1.780 1.00 93.50 119 GLY A N 1
ATOM 922 C CA . GLY A 1 119 ? -3.288 -2.184 0.966 1.00 93.50 119 GLY A CA 1
ATOM 923 C C . GLY A 1 119 ? -2.133 -2.017 -0.026 1.00 93.50 119 GLY A C 1
ATOM 924 O O . GLY A 1 119 ? -2.342 -1.464 -1.099 1.00 93.50 119 GLY A O 1
ATOM 925 N N . ALA A 1 120 ? -0.943 -2.552 0.267 1.00 90.94 120 ALA A N 1
ATOM 926 C CA . ALA A 1 120 ? 0.212 -2.525 -0.645 1.00 90.94 120 ALA A CA 1
ATOM 927 C C . ALA A 1 120 ? 0.188 -3.640 -1.718 1.00 90.94 120 ALA A C 1
ATOM 929 O O . ALA A 1 120 ? 1.054 -3.713 -2.600 1.00 90.94 120 ALA A O 1
ATOM 930 N N . GLY A 1 121 ? -0.773 -4.564 -1.628 1.00 90.31 121 GLY A N 1
ATOM 931 C CA . GLY A 1 121 ? -0.867 -5.720 -2.516 1.00 90.31 121 GLY A CA 1
ATOM 932 C C . GLY A 1 121 ? -1.217 -5.330 -3.956 1.00 90.31 121 GLY A C 1
ATOM 933 O O . GLY A 1 121 ? -0.402 -5.578 -4.854 1.00 90.31 121 GLY A O 1
ATOM 934 N N . PRO A 1 122 ? -2.405 -4.740 -4.191 1.00 93.06 122 PRO A N 1
ATOM 935 C CA . PRO A 1 122 ? -2.846 -4.311 -5.514 1.00 93.06 122 PRO A CA 1
ATOM 936 C C . PRO A 1 122 ? -1.976 -3.177 -6.054 1.00 93.06 122 PRO A C 1
ATOM 938 O O . PRO A 1 122 ? -1.601 -2.272 -5.315 1.00 93.06 122 PRO A O 1
ATOM 941 N N . LYS A 1 123 ? -1.677 -3.229 -7.353 1.00 93.00 123 LYS A N 1
ATOM 942 C CA . LYS A 1 123 ? -0.791 -2.280 -8.038 1.00 93.00 123 LYS A CA 1
ATOM 943 C C . LYS A 1 123 ? -1.468 -1.799 -9.304 1.00 93.00 123 LYS A C 1
ATOM 945 O O . LYS A 1 123 ? -1.890 -2.629 -10.111 1.00 93.00 123 LYS A O 1
ATOM 950 N N . ILE A 1 124 ? -1.603 -0.486 -9.459 1.00 93.94 124 ILE A N 1
ATOM 951 C CA . ILE A 1 124 ? -2.272 0.117 -10.625 1.00 93.94 124 ILE A CA 1
ATOM 952 C C . ILE A 1 124 ? -1.277 0.719 -11.609 1.00 93.94 124 ILE A C 1
ATOM 954 O O . ILE A 1 124 ? -1.577 0.821 -12.799 1.00 93.94 124 ILE A O 1
ATOM 958 N N . PHE A 1 125 ? -0.084 1.071 -11.131 1.00 91.06 125 PHE A N 1
ATOM 959 C CA . PHE A 1 125 ? 1.009 1.551 -11.951 1.00 91.06 125 PHE A CA 1
ATOM 960 C C . PHE A 1 125 ? 2.181 0.578 -11.941 1.00 91.06 125 PHE A C 1
ATOM 962 O O . PHE A 1 125 ? 2.476 -0.114 -10.971 1.00 91.06 125 PHE A O 1
ATOM 969 N N . MET A 1 126 ? 2.897 0.567 -13.058 1.00 89.81 126 MET A N 1
ATOM 970 C CA . MET A 1 126 ? 4.031 -0.321 -13.273 1.00 89.81 126 MET A CA 1
ATOM 971 C C . MET A 1 126 ? 5.192 -0.056 -12.314 1.00 89.81 126 MET A C 1
ATOM 973 O O . MET A 1 126 ? 5.839 -0.996 -11.871 1.00 89.81 126 MET A O 1
ATOM 977 N N . TYR A 1 127 ? 5.455 1.215 -11.990 1.00 86.31 127 TYR A N 1
ATOM 978 C CA . TYR A 1 127 ? 6.591 1.601 -11.149 1.00 86.31 127 TYR A CA 1
ATOM 979 C C . TYR A 1 127 ? 6.488 1.077 -9.720 1.00 86.31 127 TYR A C 1
ATOM 981 O O . TYR A 1 127 ? 7.505 1.008 -9.043 1.00 86.31 127 TYR A O 1
ATOM 989 N N . GLU A 1 128 ? 5.288 0.680 -9.289 1.00 87.81 128 GLU A N 1
ATOM 990 C CA . GLU A 1 128 ? 5.029 0.145 -7.955 1.00 87.81 128 GLU A CA 1
ATOM 991 C C . GLU A 1 128 ? 5.712 -1.208 -7.703 1.00 87.81 128 GLU A C 1
ATOM 993 O O . GLU A 1 128 ? 5.734 -1.672 -6.570 1.00 87.81 128 GLU A O 1
ATOM 998 N N . SER A 1 129 ? 6.231 -1.888 -8.734 1.00 86.00 129 SER A N 1
ATOM 999 C CA . SER A 1 129 ? 6.996 -3.124 -8.555 1.00 86.00 129 SER A CA 1
ATOM 1000 C C . SER A 1 129 ? 7.958 -3.390 -9.704 1.00 86.00 129 SER A C 1
ATOM 1002 O O . SER A 1 129 ? 7.587 -3.360 -10.879 1.00 86.00 129 SER A O 1
ATOM 1004 N N . ALA A 1 130 ? 9.185 -3.786 -9.363 1.00 83.38 130 ALA A N 1
ATOM 1005 C CA . ALA A 1 130 ? 10.188 -4.198 -10.342 1.00 83.38 130 ALA A CA 1
ATOM 1006 C C . ALA A 1 130 ? 9.698 -5.347 -11.244 1.00 83.38 130 ALA A C 1
ATOM 1008 O O . ALA A 1 130 ? 9.997 -5.369 -12.436 1.00 83.38 130 ALA A O 1
ATOM 1009 N N . VAL A 1 131 ? 8.898 -6.272 -10.703 1.00 86.56 131 VAL A N 1
ATOM 1010 C CA . VAL A 1 131 ? 8.357 -7.412 -11.461 1.00 86.56 131 VAL A CA 1
ATOM 1011 C C . VAL A 1 131 ? 7.383 -6.941 -12.545 1.00 86.56 131 VAL A C 1
ATOM 1013 O O . VAL A 1 131 ? 7.399 -7.461 -13.661 1.00 86.56 131 VAL A O 1
ATOM 1016 N N . LEU A 1 132 ? 6.576 -5.915 -12.253 1.00 89.50 132 LEU A N 1
ATOM 1017 C CA . LEU A 1 132 ? 5.650 -5.338 -13.227 1.00 89.50 132 LEU A CA 1
ATOM 1018 C C . LEU A 1 132 ? 6.393 -4.582 -14.329 1.00 89.50 132 LEU A C 1
ATOM 1020 O O . LEU A 1 132 ? 6.039 -4.702 -15.500 1.00 89.50 132 LEU A O 1
ATOM 1024 N N . VAL A 1 133 ? 7.457 -3.859 -13.974 1.00 87.44 133 VAL A N 1
ATOM 1025 C CA . VAL A 1 133 ? 8.315 -3.190 -14.959 1.00 87.44 133 VAL A CA 1
ATOM 1026 C C . VAL A 1 133 ? 8.920 -4.195 -15.937 1.00 87.44 133 VAL A C 1
ATOM 1028 O O . VAL A 1 133 ? 8.894 -3.964 -17.146 1.00 87.44 133 VAL A O 1
ATOM 1031 N N . VAL A 1 134 ? 9.395 -5.342 -15.450 1.00 86.00 134 VAL A N 1
ATOM 1032 C CA . VAL A 1 134 ? 9.912 -6.412 -16.315 1.00 86.00 134 VAL A CA 1
ATOM 1033 C C . VAL A 1 134 ? 8.824 -6.929 -17.261 1.00 86.00 134 VAL A C 1
ATOM 1035 O O . VAL A 1 134 ? 9.041 -6.950 -18.472 1.00 86.00 134 VAL A O 1
ATOM 1038 N N . GLY A 1 135 ? 7.647 -7.290 -16.741 1.00 88.62 135 GLY A N 1
ATOM 1039 C CA . GLY A 1 135 ? 6.543 -7.814 -17.555 1.00 88.62 135 GLY A CA 1
ATOM 1040 C C . GLY A 1 135 ? 6.082 -6.847 -18.650 1.00 88.62 135 GLY A C 1
ATOM 1041 O O . GLY A 1 135 ? 5.947 -7.241 -19.810 1.00 88.62 135 GLY A O 1
ATOM 1042 N N . TYR A 1 136 ? 5.939 -5.566 -18.310 1.00 88.12 136 TYR A N 1
ATOM 1043 C CA . TYR A 1 136 ? 5.597 -4.522 -19.274 1.00 88.12 136 TYR A CA 1
ATOM 1044 C C . TYR A 1 136 ? 6.659 -4.367 -20.368 1.00 88.12 136 TYR A C 1
ATOM 1046 O O . TYR A 1 136 ? 6.343 -4.200 -21.542 1.00 88.12 136 TYR A O 1
ATOM 1054 N N . SER A 1 137 ? 7.936 -4.442 -19.997 1.00 84.94 137 SER A N 1
ATOM 1055 C CA . SER A 1 137 ? 9.050 -4.167 -20.913 1.00 84.94 137 SER A CA 1
ATOM 1056 C C . SER A 1 137 ? 9.256 -5.241 -21.973 1.00 84.94 137 SER A C 1
ATOM 1058 O O . SER A 1 137 ? 9.804 -4.954 -23.035 1.00 84.94 137 SER A O 1
ATOM 1060 N N . TYR A 1 138 ? 8.794 -6.459 -21.692 1.00 87.31 138 TYR A N 1
ATOM 1061 C CA . TYR A 1 138 ? 8.700 -7.547 -22.663 1.00 87.31 138 TYR A CA 1
ATOM 1062 C C . TYR A 1 138 ? 7.380 -7.539 -23.451 1.00 87.31 138 TYR A C 1
ATOM 1064 O O . TYR A 1 138 ? 7.179 -8.398 -24.305 1.00 87.31 138 TYR A O 1
ATOM 1072 N N . GLY A 1 139 ? 6.486 -6.578 -23.194 1.00 88.38 139 GLY A N 1
ATOM 1073 C CA . GLY A 1 139 ? 5.222 -6.429 -23.914 1.00 88.38 139 GLY A CA 1
ATOM 1074 C C . GLY A 1 139 ? 4.139 -7.434 -23.518 1.00 88.38 139 GLY A C 1
ATOM 1075 O O . GLY A 1 139 ? 3.210 -7.635 -24.295 1.00 88.38 139 GLY A O 1
ATOM 1076 N N . TYR A 1 140 ? 4.229 -8.067 -22.340 1.00 91.31 140 TYR A N 1
ATOM 1077 C CA . TYR A 1 140 ? 3.206 -9.020 -21.879 1.00 91.31 140 TYR A CA 1
ATOM 1078 C C . TYR A 1 140 ? 1.863 -8.357 -21.544 1.00 91.31 140 TYR A C 1
ATOM 1080 O O . TYR A 1 140 ? 0.828 -9.014 -21.611 1.00 91.31 140 TYR A O 1
ATOM 1088 N N . PHE A 1 141 ? 1.882 -7.083 -21.158 1.00 93.25 141 PHE A N 1
ATOM 1089 C CA . PHE A 1 141 ? 0.704 -6.274 -20.848 1.00 93.25 141 PHE A CA 1
ATOM 1090 C C . PHE A 1 141 ? 1.033 -4.790 -21.027 1.00 93.25 141 PHE A C 1
ATOM 1092 O O . PHE A 1 141 ? 2.204 -4.398 -20.987 1.00 93.25 141 PHE A O 1
ATOM 1099 N N . ASP A 1 142 ? 0.007 -3.959 -21.188 1.00 92.75 142 ASP A N 1
ATOM 1100 C CA . ASP A 1 142 ? 0.152 -2.506 -21.284 1.00 92.75 142 ASP A CA 1
ATOM 1101 C C . ASP A 1 142 ? -0.328 -1.778 -20.005 1.00 92.75 142 ASP A C 1
ATOM 1103 O O . ASP A 1 142 ? -0.754 -2.376 -19.013 1.00 92.75 142 ASP A O 1
ATOM 1107 N N . ASN A 1 143 ? -0.250 -0.442 -20.001 1.00 90.69 143 ASN A N 1
ATOM 1108 C CA . ASN A 1 143 ? -0.711 0.361 -18.861 1.00 90.69 143 ASN A CA 1
ATOM 1109 C C . ASN A 1 143 ? -2.231 0.263 -18.643 1.00 90.69 143 ASN A C 1
ATOM 1111 O O . ASN A 1 143 ? -2.709 0.497 -17.533 1.00 90.69 143 ASN A O 1
ATOM 1115 N N . LYS A 1 144 ? -3.009 -0.053 -19.689 1.00 94.31 144 LYS A N 1
ATOM 1116 C CA . LYS A 1 144 ? -4.469 -0.185 -19.579 1.00 94.31 144 LYS A CA 1
ATOM 1117 C C . LYS A 1 144 ? -4.827 -1.478 -18.863 1.00 94.31 144 LYS A C 1
ATOM 1119 O O . LYS A 1 144 ? -5.745 -1.468 -18.045 1.00 94.31 144 LYS A O 1
ATOM 1124 N N . ASP A 1 145 ? -4.106 -2.554 -19.150 1.00 94.75 145 ASP A N 1
ATOM 1125 C CA . ASP A 1 145 ? -4.253 -3.835 -18.470 1.00 94.75 145 ASP A CA 1
ATOM 1126 C C . ASP A 1 145 ? -3.905 -3.705 -16.985 1.00 94.75 145 ASP A C 1
ATOM 1128 O O . ASP A 1 145 ? -4.702 -4.106 -16.137 1.00 94.75 145 ASP A O 1
ATOM 1132 N N . LEU A 1 146 ? -2.786 -3.043 -16.665 1.00 93.81 146 LEU A N 1
ATOM 1133 C CA . LEU A 1 146 ? -2.400 -2.732 -15.284 1.00 93.81 146 LEU A CA 1
ATOM 1134 C C . LEU A 1 146 ? -3.473 -1.931 -14.546 1.00 93.81 146 LEU A C 1
ATOM 1136 O O . LEU A 1 146 ? -3.873 -2.312 -13.450 1.00 93.81 146 LEU A O 1
ATOM 1140 N N . LEU A 1 147 ? -3.980 -0.855 -15.151 1.00 94.88 147 LEU A N 1
ATOM 1141 C CA . LEU A 1 147 ? -4.992 -0.023 -14.506 1.00 94.88 147 LEU A CA 1
ATOM 1142 C C . LEU A 1 147 ? -6.291 -0.804 -14.263 1.00 94.88 147 LEU A C 1
ATOM 1144 O O . LEU A 1 147 ? -6.873 -0.706 -13.185 1.00 94.88 147 LEU A O 1
ATOM 1148 N N . LYS A 1 148 ? -6.740 -1.602 -15.240 1.00 95.88 148 LYS A N 1
ATOM 1149 C CA . LYS A 1 148 ? -7.966 -2.408 -15.126 1.00 95.88 148 LYS A CA 1
ATOM 1150 C C . LYS A 1 148 ? -7.830 -3.514 -14.086 1.00 95.88 148 LYS A C 1
ATOM 1152 O O . LYS A 1 148 ? -8.687 -3.633 -13.213 1.00 95.88 148 LYS A O 1
ATOM 1157 N N . VAL A 1 149 ? -6.779 -4.327 -14.184 1.00 95.81 149 VAL A N 1
ATOM 1158 C CA . VAL A 1 149 ? -6.562 -5.468 -13.286 1.00 95.81 149 VAL A CA 1
ATOM 1159 C C . VAL A 1 149 ? -6.210 -4.975 -11.889 1.00 95.81 149 VAL A C 1
ATOM 1161 O O . VAL A 1 149 ? -6.774 -5.467 -10.919 1.00 95.81 149 VAL A O 1
ATOM 1164 N N . GLY A 1 150 ? -5.356 -3.959 -11.774 1.00 94.25 150 GLY A N 1
ATOM 1165 C CA . GLY A 1 150 ? -5.000 -3.331 -10.506 1.00 94.25 150 GLY A CA 1
ATOM 1166 C C . GLY A 1 150 ? -6.206 -2.733 -9.786 1.00 94.25 150 GLY A C 1
ATOM 1167 O O . GLY A 1 150 ? -6.392 -2.993 -8.599 1.00 94.25 150 GLY A O 1
ATOM 1168 N N . ALA A 1 151 ? -7.070 -1.998 -10.497 1.00 95.44 151 ALA A N 1
ATOM 1169 C CA . ALA A 1 151 ? -8.295 -1.447 -9.917 1.00 95.44 151 ALA A CA 1
ATOM 1170 C C . ALA A 1 151 ? -9.309 -2.541 -9.545 1.00 95.44 151 ALA A C 1
ATOM 1172 O O . ALA A 1 151 ? -9.966 -2.459 -8.510 1.00 95.44 151 ALA A O 1
ATOM 1173 N N . LEU A 1 152 ? -9.425 -3.597 -10.356 1.00 97.38 152 LEU A N 1
ATOM 1174 C CA . LEU A 1 152 ? -10.272 -4.739 -10.019 1.00 97.38 152 LEU A CA 1
ATOM 1175 C C . LEU A 1 152 ? -9.768 -5.440 -8.753 1.00 97.38 152 LEU A C 1
ATOM 1177 O O . LEU A 1 152 ? -10.548 -5.679 -7.835 1.00 97.38 152 LEU A O 1
ATOM 1181 N N . LEU A 1 153 ? -8.468 -5.733 -8.677 1.00 96.25 153 LEU A N 1
ATOM 1182 C CA . LEU A 1 153 ? -7.853 -6.357 -7.508 1.00 96.25 153 LEU A CA 1
ATOM 1183 C C . LEU A 1 153 ? -7.953 -5.465 -6.271 1.00 96.25 153 LEU A C 1
ATOM 1185 O O . LEU A 1 153 ? -8.151 -5.992 -5.174 1.00 96.25 153 LEU A O 1
ATOM 1189 N N . SER A 1 154 ? -7.867 -4.140 -6.422 1.00 96.31 154 SER A N 1
ATOM 1190 C CA . SER A 1 154 ? -8.011 -3.226 -5.291 1.00 96.31 154 SER A CA 1
ATOM 1191 C C . SER A 1 154 ? -9.433 -3.227 -4.731 1.00 96.31 154 SER A C 1
ATOM 1193 O O . SER A 1 154 ? -9.613 -3.286 -3.514 1.00 96.31 154 SER A O 1
ATOM 1195 N N . ILE A 1 155 ? -10.449 -3.270 -5.591 1.00 96.88 155 ILE A N 1
ATOM 1196 C CA . ILE A 1 155 ? -11.847 -3.397 -5.163 1.00 96.88 155 ILE A CA 1
ATOM 1197 C C . ILE A 1 155 ? -12.098 -4.777 -4.547 1.00 96.88 155 ILE A C 1
ATOM 1199 O O . ILE A 1 155 ? -12.673 -4.871 -3.465 1.00 96.88 155 ILE A O 1
ATOM 1203 N N . VAL A 1 156 ? -11.645 -5.853 -5.195 1.00 97.12 156 VAL A N 1
ATOM 1204 C CA . VAL A 1 156 ? -11.835 -7.227 -4.701 1.00 97.12 156 VAL A CA 1
ATOM 1205 C C . VAL A 1 156 ? -11.186 -7.410 -3.330 1.00 97.12 156 VAL A C 1
ATOM 1207 O O . VAL A 1 156 ? -11.821 -7.947 -2.426 1.00 97.12 156 VAL A O 1
ATOM 1210 N N . THR A 1 157 ? -9.965 -6.911 -3.134 1.00 96.31 157 THR A N 1
ATOM 1211 C CA . THR A 1 157 ? -9.273 -6.987 -1.838 1.00 96.31 157 THR A CA 1
ATOM 1212 C C . THR A 1 157 ? -10.011 -6.180 -0.769 1.00 96.31 157 THR A C 1
ATOM 1214 O O . THR A 1 157 ? -10.199 -6.681 0.340 1.00 96.31 157 THR A O 1
ATOM 1217 N N . ALA A 1 158 ? -10.519 -4.987 -1.103 1.00 95.62 158 ALA A N 1
ATOM 1218 C CA . ALA A 1 158 ? -11.345 -4.196 -0.188 1.00 95.62 158 ALA A CA 1
ATOM 1219 C C . ALA A 1 158 ? -12.603 -4.959 0.255 1.00 95.62 158 ALA A C 1
ATOM 1221 O O . ALA A 1 158 ? -12.919 -4.995 1.442 1.00 95.62 158 ALA A O 1
ATOM 1222 N N . LEU A 1 159 ? -13.306 -5.598 -0.688 1.00 95.19 159 LEU A N 1
ATOM 1223 C CA . LEU A 1 159 ? -14.504 -6.393 -0.406 1.00 95.19 159 LEU A CA 1
ATOM 1224 C C . LEU A 1 159 ? -14.183 -7.622 0.450 1.00 95.19 159 LEU A C 1
ATOM 1226 O O . LEU A 1 159 ? -14.916 -7.922 1.391 1.00 95.19 159 LEU A O 1
ATOM 1230 N N . ILE A 1 160 ? -13.072 -8.304 0.163 1.00 94.69 160 ILE A N 1
ATOM 1231 C CA . ILE A 1 160 ? -12.601 -9.433 0.969 1.00 94.69 160 ILE A CA 1
ATOM 1232 C C . ILE A 1 160 ? -12.330 -8.975 2.403 1.00 94.69 160 ILE A C 1
ATOM 1234 O O . ILE A 1 160 ? -12.820 -9.605 3.336 1.00 94.69 160 ILE A O 1
ATOM 1238 N N . LEU A 1 161 ? -11.616 -7.865 2.605 1.00 93.31 161 LEU A N 1
ATOM 1239 C CA . LEU A 1 161 ? -11.357 -7.329 3.946 1.00 93.31 161 LEU A CA 1
ATOM 1240 C C . LEU A 1 161 ? -12.636 -6.874 4.653 1.00 93.31 161 LEU A C 1
ATOM 1242 O O . LEU A 1 161 ? -12.776 -7.099 5.854 1.00 93.31 161 LEU A O 1
ATOM 1246 N N . LEU A 1 162 ? -13.592 -6.303 3.919 1.00 91.56 162 LEU A N 1
ATOM 1247 C CA . LEU A 1 162 ? -14.887 -5.895 4.462 1.00 91.56 162 LEU A CA 1
ATOM 1248 C C . LEU A 1 162 ? -15.683 -7.081 5.018 1.00 91.56 162 LEU A C 1
ATOM 1250 O O . LEU A 1 162 ? -16.454 -6.905 5.956 1.00 91.56 162 LEU A O 1
ATOM 1254 N N . VAL A 1 163 ? -15.474 -8.285 4.483 1.00 91.38 163 VAL A N 1
ATOM 1255 C CA . VAL A 1 163 ? -16.061 -9.517 5.022 1.00 91.38 163 VAL A CA 1
ATOM 1256 C C . VAL A 1 163 ? -15.166 -10.131 6.104 1.00 91.38 163 VAL A C 1
ATOM 1258 O O . VAL A 1 163 ? -15.642 -10.496 7.178 1.00 91.38 163 VAL A O 1
ATOM 1261 N N . LEU A 1 164 ? -13.859 -10.240 5.868 1.00 91.12 164 LEU A N 1
ATOM 1262 C CA . LEU A 1 164 ? -12.958 -10.936 6.785 1.00 91.12 164 LEU A CA 1
ATOM 1263 C C . LEU A 1 164 ? -12.816 -10.226 8.134 1.00 91.12 164 LEU A C 1
ATOM 1265 O O . LEU A 1 164 ? -12.882 -10.896 9.162 1.00 91.12 164 LEU A O 1
ATOM 1269 N N . VAL A 1 165 ? -12.656 -8.900 8.146 1.00 90.31 165 VAL A N 1
ATOM 1270 C CA . VAL A 1 165 ? -12.382 -8.141 9.377 1.00 90.31 165 VAL A CA 1
ATOM 1271 C C . VAL A 1 165 ? -13.540 -8.198 10.385 1.00 90.31 165 VAL A C 1
ATOM 1273 O O . VAL A 1 165 ? -13.271 -8.484 11.547 1.00 90.31 165 VAL A O 1
ATOM 1276 N N . PRO A 1 166 ? -14.815 -7.964 10.019 1.00 88.31 166 PRO A N 1
ATOM 1277 C CA . PRO A 1 166 ? -15.906 -8.040 10.991 1.00 88.31 166 PRO A CA 1
ATOM 1278 C C . PRO A 1 166 ? -16.410 -9.465 11.259 1.00 88.31 166 PRO A C 1
ATOM 1280 O O . PRO A 1 166 ? -16.898 -9.716 12.357 1.00 88.31 166 PRO A O 1
ATOM 1283 N N . PHE A 1 167 ? -16.332 -10.393 10.294 1.00 89.25 167 PHE A N 1
ATOM 1284 C CA . PHE A 1 167 ? -16.963 -11.713 10.441 1.00 89.25 167 PHE A CA 1
ATOM 1285 C C . PHE A 1 167 ? -15.980 -12.837 10.757 1.00 89.25 167 PHE A C 1
ATOM 1287 O O . PHE A 1 167 ? -16.270 -13.656 11.619 1.00 89.25 167 PHE A O 1
ATOM 1294 N N . TYR A 1 168 ? -14.833 -12.908 10.076 1.00 89.81 168 TYR A N 1
ATOM 1295 C CA . TYR A 1 168 ? -13.904 -14.034 10.221 1.00 89.81 168 TYR A CA 1
ATOM 1296 C C . TYR A 1 168 ? -12.865 -13.803 11.323 1.00 89.81 168 TYR A C 1
ATOM 1298 O O . TYR A 1 168 ? -12.600 -14.694 12.126 1.00 89.81 168 TYR A O 1
ATOM 1306 N N . TRP A 1 169 ? -12.294 -12.602 11.399 1.00 91.12 169 TRP A N 1
ATOM 1307 C CA . TRP A 1 169 ? -11.218 -12.276 12.338 1.00 91.12 169 TRP A CA 1
ATOM 1308 C C . TRP A 1 169 ? -11.628 -12.440 13.810 1.00 91.12 169 TRP A C 1
ATOM 1310 O O . TRP A 1 169 ? -10.883 -13.094 14.544 1.00 91.12 169 TRP A O 1
ATOM 1320 N N . PRO A 1 170 ? -12.835 -12.025 14.243 1.00 88.50 170 PRO A N 1
ATOM 1321 C CA . PRO A 1 170 ? -13.276 -12.260 15.616 1.00 88.50 170 PRO A CA 1
ATOM 1322 C C . PRO A 1 170 ? -13.435 -13.745 15.969 1.00 88.50 170 PRO A C 1
ATOM 1324 O O . PRO A 1 170 ? -13.267 -14.110 17.136 1.00 88.50 170 PRO A O 1
ATOM 1327 N N . LEU A 1 171 ? -13.728 -14.611 14.986 1.00 89.25 171 LEU A N 1
ATOM 1328 C CA . LEU A 1 171 ? -13.868 -16.061 15.192 1.00 89.25 171 LEU A CA 1
ATOM 1329 C C . LEU A 1 171 ? -12.525 -16.723 15.507 1.00 89.25 171 LEU A C 1
ATOM 1331 O O . LEU A 1 171 ? -12.475 -17.653 16.306 1.00 89.25 171 LEU A O 1
ATOM 1335 N N . ILE A 1 172 ? -11.439 -16.215 14.920 1.00 89.69 172 ILE A N 1
ATOM 1336 C CA . ILE A 1 172 ? -10.067 -16.677 15.180 1.00 89.69 172 ILE A CA 1
ATOM 1337 C C . ILE A 1 172 ? -9.362 -15.869 16.282 1.00 89.69 172 ILE A C 1
ATOM 1339 O O . ILE A 1 172 ? -8.189 -16.099 16.560 1.00 89.69 172 ILE A O 1
ATOM 1343 N N . GLY A 1 173 ? -10.080 -14.949 16.936 1.00 83.88 173 GLY A N 1
ATOM 1344 C CA . GLY A 1 173 ? -9.586 -14.167 18.070 1.00 83.88 173 GLY A CA 1
ATOM 1345 C C . GLY A 1 173 ? -8.803 -12.901 17.714 1.00 83.88 173 GLY A C 1
ATOM 1346 O O . GLY A 1 173 ? -8.179 -12.338 18.607 1.00 83.88 173 GLY A O 1
ATOM 1347 N N . LEU A 1 174 ? -8.853 -12.448 16.459 1.00 83.44 174 LEU A N 1
ATOM 1348 C CA . LEU A 1 174 ? -8.252 -11.195 15.989 1.00 83.44 174 LEU A CA 1
ATOM 1349 C C . LEU A 1 174 ? -9.251 -10.026 16.060 1.00 83.44 174 LEU A C 1
ATOM 1351 O O . LEU A 1 174 ? -10.458 -10.225 15.900 1.00 83.44 174 LEU A O 1
ATOM 1355 N N . GLY A 1 175 ? -8.745 -8.803 16.248 1.00 71.25 175 GLY A N 1
ATOM 1356 C CA . GLY A 1 175 ? -9.550 -7.573 16.252 1.00 71.25 175 GLY A CA 1
ATOM 1357 C C . GLY A 1 175 ? -10.302 -7.288 17.559 1.00 71.25 175 GLY A C 1
ATOM 1358 O O . GLY A 1 175 ? -11.346 -6.634 17.520 1.00 71.25 175 GLY A O 1
ATOM 1359 N N . ARG A 1 176 ? -9.796 -7.803 18.687 1.00 61.78 176 ARG A N 1
ATOM 1360 C CA . ARG A 1 176 ? -10.295 -7.547 20.048 1.00 61.78 176 ARG A CA 1
ATOM 1361 C C . ARG A 1 176 ? -9.483 -6.476 20.756 1.00 61.78 176 ARG A C 1
ATOM 1363 O O . ARG A 1 176 ? -8.254 -6.445 20.529 1.00 61.78 176 ARG A O 1
#

pLDDT: mean 83.01, std 12.14, range [37.78, 97.38]

Radius of gyration: 22.54 Å; chains: 1; bounding box: 66×49×59 Å